Protein AF-A0A535M009-F1 (afdb_monomer)

Solvent-accessible surface area (backbone atoms only — not comparable to full-atom values): 5505 Å² total; per-residue (Å²): 133,58,55,49,57,53,51,50,51,36,23,55,80,61,76,42,50,72,69,54,50,23,55,75,46,73,42,58,60,69,59,44,52,54,33,55,62,41,95,86,46,65,49,54,71,67,60,44,54,48,41,16,78,74,48,76,48,54,51,67,58,48,34,36,66,53,67,77,41,53,71,67,60,54,50,53,53,53,55,63,68,65,55,71,90,81,83,80,82,85,87,127

pLDDT: mean 88.16, std 13.59, range [48.5, 97.88]

Radius of gyration: 18.04 Å; Cα contacts (8 Å, |Δi|>4): 68; chains: 1; bounding box: 40×56×33 Å

Structure (mmCIF, N/CA/C/O backbone):
data_AF-A0A535M009-F1
#
_entry.id   AF-A0A535M009-F1
#
loop_
_atom_site.group_PDB
_atom_site.id
_atom_site.type_symbol
_atom_site.label_atom_id
_atom_site.label_alt_id
_atom_site.label_comp_id
_atom_site.label_asym_id
_atom_site.label_entity_id
_atom_site.label_seq_id
_atom_site.pdbx_PDB_ins_code
_atom_site.Cartn_x
_atom_site.Cartn_y
_atom_site.Cartn_z
_atom_site.occupancy
_atom_site.B_iso_or_equiv
_atom_site.auth_seq_id
_atom_site.auth_comp_id
_atom_site.auth_asym_id
_atom_site.auth_atom_id
_atom_site.pdbx_PDB_model_num
ATOM 1 N N . MET A 1 1 ? -6.399 6.567 -13.009 1.00 62.44 1 MET A N 1
ATOM 2 C CA . MET A 1 1 ? -6.665 6.568 -11.557 1.00 62.44 1 MET A CA 1
ATOM 3 C C . MET A 1 1 ? -5.315 6.609 -10.871 1.00 62.44 1 MET A C 1
ATOM 5 O O . MET A 1 1 ? -4.437 5.878 -11.316 1.00 62.44 1 MET A O 1
ATOM 9 N N . ASP A 1 2 ? -5.102 7.498 -9.902 1.00 84.06 2 ASP A N 1
ATOM 10 C CA . ASP A 1 2 ? -3.845 7.495 -9.147 1.00 84.06 2 ASP A CA 1
ATOM 11 C C . ASP A 1 2 ? -3.852 6.357 -8.102 1.00 84.06 2 ASP A C 1
ATOM 13 O O . ASP A 1 2 ? -4.905 5.816 -7.746 1.00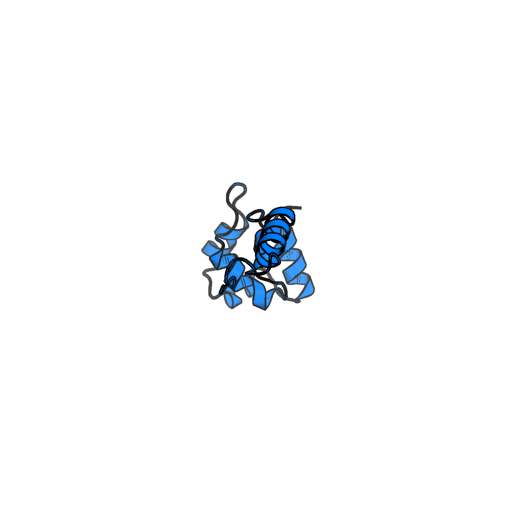 84.06 2 ASP A O 1
ATOM 17 N N . PHE A 1 3 ? -2.673 5.950 -7.624 1.00 89.12 3 PHE A N 1
ATOM 18 C CA . PHE A 1 3 ? -2.568 4.855 -6.651 1.00 89.12 3 PHE A CA 1
ATOM 19 C C . PHE A 1 3 ? -3.276 5.176 -5.322 1.00 89.12 3 PHE A C 1
ATOM 21 O O . PHE A 1 3 ? -3.772 4.289 -4.623 1.00 89.12 3 PHE A O 1
ATOM 28 N N . ARG A 1 4 ? -3.365 6.458 -4.963 1.00 90.12 4 ARG A N 1
ATOM 29 C CA . ARG A 1 4 ? -4.029 6.900 -3.739 1.00 90.12 4 ARG A CA 1
ATOM 30 C C . ARG A 1 4 ? -5.536 6.663 -3.815 1.00 90.12 4 ARG A C 1
ATOM 32 O O . ARG A 1 4 ? -6.131 6.236 -2.828 1.00 90.12 4 ARG A O 1
ATOM 39 N N . ASP A 1 5 ? -6.155 6.934 -4.952 1.00 91.00 5 ASP A N 1
ATOM 40 C CA . ASP A 1 5 ? -7.569 6.693 -5.199 1.00 91.00 5 ASP A CA 1
ATOM 41 C C . ASP A 1 5 ? -7.866 5.198 -5.203 1.00 91.00 5 ASP A C 1
ATOM 43 O O . ASP A 1 5 ? -8.847 4.779 -4.590 1.00 91.00 5 ASP A O 1
ATOM 47 N N . TYR A 1 6 ? -6.974 4.383 -5.774 1.00 92.94 6 TYR A N 1
ATOM 48 C CA . TYR A 1 6 ? -7.050 2.928 -5.641 1.00 92.94 6 TYR A CA 1
ATOM 49 C C . TYR A 1 6 ? -7.044 2.491 -4.162 1.00 92.94 6 TYR A C 1
ATOM 51 O O . TYR A 1 6 ? -7.890 1.706 -3.736 1.00 92.94 6 TYR A O 1
ATOM 59 N N . LEU A 1 7 ? -6.155 3.049 -3.331 1.00 94.00 7 LEU A N 1
ATOM 60 C CA . LEU A 1 7 ? -6.148 2.753 -1.894 1.00 94.00 7 LEU A CA 1
ATOM 61 C C . LEU A 1 7 ? -7.436 3.191 -1.185 1.00 94.00 7 LEU A C 1
ATOM 63 O O . LEU A 1 7 ? -7.897 2.487 -0.286 1.00 94.00 7 LEU A O 1
ATOM 67 N N . LYS A 1 8 ? -8.017 4.340 -1.556 1.00 94.50 8 LYS A N 1
ATOM 68 C CA . LYS A 1 8 ? -9.296 4.803 -0.988 1.00 94.50 8 LYS A CA 1
ATOM 69 C C . LYS A 1 8 ? -10.433 3.850 -1.337 1.00 94.50 8 LYS A C 1
ATOM 71 O O . LYS A 1 8 ? -11.251 3.562 -0.468 1.00 94.50 8 LYS A O 1
ATOM 76 N N . GLU A 1 9 ? -10.463 3.362 -2.572 1.00 96.12 9 GLU A N 1
ATOM 77 C CA . GLU A 1 9 ? -11.442 2.381 -3.037 1.00 96.12 9 GLU A CA 1
ATOM 78 C C . GLU A 1 9 ? -11.340 1.087 -2.221 1.00 96.12 9 GLU A C 1
ATOM 80 O O . GLU A 1 9 ? -12.308 0.684 -1.579 1.00 96.12 9 GLU A O 1
ATOM 85 N N . ARG A 1 10 ? -10.134 0.515 -2.108 1.00 96.75 10 ARG A N 1
ATOM 86 C CA . ARG A 1 10 ? -9.905 -0.682 -1.282 1.00 96.75 10 ARG A CA 1
ATOM 87 C C . ARG A 1 10 ? -10.246 -0.450 0.192 1.00 96.75 10 ARG A C 1
ATOM 89 O O . ARG A 1 10 ? -10.830 -1.309 0.839 1.00 96.75 10 ARG A O 1
ATOM 96 N N . CYS A 1 11 ? -9.940 0.724 0.742 1.00 97.44 11 CYS A N 1
ATOM 97 C CA . CYS A 1 11 ? -10.360 1.098 2.096 1.00 97.44 11 CYS A CA 1
ATOM 98 C C . CYS A 1 11 ? -11.891 1.093 2.250 1.00 97.44 11 CYS A C 1
ATOM 100 O O . CYS A 1 11 ? -12.406 0.549 3.230 1.00 97.44 11 CYS A O 1
ATOM 102 N N . ARG A 1 12 ? -12.615 1.652 1.271 1.00 97.62 12 ARG A N 1
ATOM 103 C CA . ARG A 1 12 ? -14.082 1.696 1.246 1.00 97.62 12 ARG A CA 1
ATOM 104 C C . ARG A 1 12 ? -14.689 0.296 1.217 1.00 97.62 12 ARG A C 1
ATOM 106 O O . ARG A 1 12 ? -15.570 0.022 2.025 1.00 97.62 12 ARG A O 1
ATOM 113 N N . GLU A 1 13 ? -14.184 -0.591 0.362 1.00 97.44 13 GLU A N 1
ATOM 114 C CA . GLU A 1 13 ? -14.619 -1.997 0.280 1.00 97.44 13 GLU A CA 1
ATOM 115 C C . GLU A 1 13 ? -14.440 -2.744 1.612 1.00 97.44 13 GLU A C 1
ATOM 117 O O . GLU A 1 13 ? -15.200 -3.652 1.942 1.00 97.44 13 GLU A O 1
ATOM 122 N N . ARG A 1 14 ? -13.444 -2.341 2.406 1.00 97.06 14 ARG A N 1
ATOM 123 C CA . ARG A 1 14 ? -13.127 -2.928 3.714 1.00 97.06 14 ARG A CA 1
ATOM 124 C C . ARG A 1 14 ? -13.790 -2.210 4.890 1.00 97.06 14 ARG A C 1
ATOM 126 O O . ARG A 1 14 ? -13.609 -2.638 6.028 1.00 97.06 14 ARG A O 1
ATOM 133 N N . GLY A 1 15 ? -14.522 -1.122 4.648 1.00 97.75 15 GLY A N 1
ATOM 134 C CA . GLY A 1 15 ? -15.146 -0.321 5.702 1.00 97.75 15 GLY A CA 1
ATOM 135 C C . GLY A 1 15 ? -14.145 0.382 6.629 1.00 97.75 15 GLY A C 1
ATOM 136 O O . GLY A 1 15 ? -14.462 0.635 7.790 1.00 97.75 15 GLY A O 1
ATOM 137 N N . ILE A 1 16 ? -12.934 0.691 6.151 1.00 97.88 16 ILE A N 1
ATOM 138 C CA . ILE A 1 16 ? -11.903 1.409 6.919 1.00 97.88 16 ILE A CA 1
ATOM 139 C C . ILE A 1 16 ? -11.540 2.734 6.248 1.00 97.88 16 ILE A C 1
ATOM 141 O O . ILE A 1 16 ? -11.713 2.916 5.049 1.00 97.88 16 ILE A O 1
ATOM 145 N N . SER A 1 17 ? -11.016 3.688 7.016 1.00 97.06 17 SER A N 1
ATOM 146 C CA . SER A 1 17 ? -10.445 4.923 6.466 1.00 97.06 17 SER A CA 1
ATOM 147 C C . SER A 1 17 ? -8.956 4.753 6.149 1.00 97.06 17 SER A C 1
ATOM 149 O O . SER A 1 17 ? -8.290 3.891 6.722 1.00 97.06 17 SER A O 1
ATOM 151 N N . LEU A 1 18 ? -8.387 5.636 5.316 1.00 95.44 18 LEU A N 1
ATOM 152 C CA . LEU A 1 18 ? -6.928 5.703 5.119 1.00 95.44 18 LEU A CA 1
ATOM 153 C C . LEU A 1 18 ? -6.173 5.934 6.437 1.00 95.44 18 LEU A C 1
ATOM 155 O O . LEU A 1 18 ? -5.090 5.392 6.637 1.00 95.44 18 LEU A O 1
ATOM 159 N N . HIS A 1 19 ? -6.756 6.710 7.352 1.00 96.00 19 HIS A N 1
ATOM 160 C CA . HIS A 1 19 ? -6.197 6.894 8.688 1.00 96.00 19 HIS A CA 1
ATOM 161 C C . HIS A 1 19 ? -6.177 5.572 9.466 1.00 96.00 19 HIS A C 1
ATOM 163 O O . HIS A 1 19 ? -5.151 5.204 10.033 1.00 96.00 19 HIS A O 1
ATOM 169 N N . ARG A 1 20 ? -7.283 4.816 9.447 1.00 97.75 20 ARG A N 1
ATOM 170 C CA . ARG A 1 20 ? -7.342 3.503 10.097 1.00 97.75 20 ARG A CA 1
ATOM 171 C C . ARG A 1 20 ? -6.354 2.521 9.472 1.00 97.75 20 ARG A C 1
ATOM 173 O O . ARG A 1 20 ? -5.730 1.769 10.210 1.00 97.75 20 ARG A O 1
ATOM 180 N N . LEU A 1 21 ? -6.174 2.554 8.152 1.00 97.50 21 LEU A N 1
ATOM 181 C CA . LEU A 1 21 ? -5.159 1.761 7.464 1.00 97.50 21 LEU A CA 1
ATOM 182 C C . LEU A 1 21 ? -3.742 2.101 7.951 1.00 97.50 21 LEU A C 1
ATOM 184 O O . LEU A 1 21 ? -2.975 1.187 8.227 1.00 97.50 21 LEU A O 1
ATOM 188 N N . ALA A 1 22 ? -3.407 3.384 8.123 1.00 96.81 22 ALA A N 1
ATOM 189 C CA . ALA A 1 22 ? -2.104 3.795 8.657 1.00 96.81 22 ALA A CA 1
ATOM 190 C C . ALA A 1 22 ? -1.835 3.204 10.053 1.00 96.81 22 ALA A C 1
ATOM 192 O O . ALA A 1 22 ? -0.752 2.677 10.297 1.00 96.81 22 ALA A O 1
ATOM 193 N N . LEU A 1 23 ? -2.843 3.236 10.934 1.00 97.62 23 LEU A N 1
ATOM 194 C CA . LEU A 1 23 ? -2.761 2.638 12.270 1.00 97.62 23 LEU A CA 1
ATOM 195 C C . LEU A 1 23 ? -2.589 1.116 12.210 1.00 97.62 23 LEU A C 1
ATOM 197 O O . LEU A 1 23 ? -1.770 0.564 12.934 1.00 97.62 23 LEU A O 1
ATOM 201 N N . LEU A 1 24 ? -3.342 0.437 11.340 1.00 97.56 24 LEU A N 1
ATOM 202 C CA . LEU A 1 24 ? -3.246 -1.016 11.161 1.00 97.56 24 LEU A CA 1
ATOM 203 C C . LEU A 1 24 ? -1.877 -1.444 10.615 1.00 97.56 24 LEU A C 1
ATOM 205 O O . LEU A 1 24 ? -1.339 -2.463 11.033 1.00 97.56 24 LEU A O 1
ATOM 209 N N . CYS A 1 25 ? -1.282 -0.626 9.747 1.00 96.50 25 CYS A N 1
ATOM 210 C CA . CYS A 1 25 ? 0.079 -0.814 9.253 1.00 96.50 25 CYS A CA 1
ATOM 211 C C . CYS A 1 25 ? 1.165 -0.509 10.301 1.00 96.50 25 CYS A C 1
ATOM 213 O O . CYS A 1 25 ? 2.348 -0.636 9.972 1.00 96.50 25 CYS A O 1
ATOM 215 N N . ASP A 1 26 ? 0.801 -0.076 11.512 1.00 96.62 26 ASP A N 1
ATOM 216 C CA . ASP A 1 26 ? 1.729 0.402 12.541 1.00 96.62 26 ASP A CA 1
ATOM 217 C C . ASP A 1 26 ? 2.684 1.473 11.984 1.00 96.62 26 ASP A C 1
ATOM 219 O O . ASP A 1 26 ? 3.913 1.357 12.008 1.00 96.62 26 ASP A O 1
ATOM 223 N N . LEU A 1 27 ? 2.094 2.485 11.342 1.00 94.06 27 LEU A N 1
ATOM 224 C CA . LEU A 1 27 ? 2.811 3.589 10.719 1.00 94.06 27 LEU A CA 1
ATOM 225 C C . LEU A 1 27 ? 2.387 4.921 11.308 1.00 94.06 27 LEU A C 1
ATOM 227 O O . LEU A 1 27 ? 1.206 5.198 11.517 1.00 94.06 27 LEU A O 1
ATOM 231 N N . ASN A 1 28 ? 3.371 5.803 11.474 1.00 93.56 28 ASN A N 1
ATOM 232 C CA . ASN A 1 28 ? 3.090 7.201 11.736 1.00 93.56 28 ASN A CA 1
ATOM 233 C C . ASN A 1 28 ? 2.224 7.772 10.600 1.00 93.56 28 ASN A C 1
ATOM 235 O O . ASN A 1 28 ? 2.535 7.605 9.418 1.00 93.56 28 ASN A O 1
ATOM 239 N N . GLN A 1 29 ? 1.156 8.480 10.966 1.00 91.81 29 GLN A N 1
ATOM 240 C CA . GLN A 1 29 ? 0.199 9.033 10.014 1.00 91.81 29 GLN A CA 1
ATOM 241 C C . GLN A 1 29 ? 0.869 9.939 8.971 1.00 91.81 29 GLN A C 1
ATOM 243 O O . GLN A 1 29 ? 0.615 9.783 7.780 1.00 91.81 29 GLN A O 1
ATOM 248 N N . ILE A 1 30 ? 1.746 10.856 9.390 1.00 92.88 30 ILE A N 1
ATOM 249 C CA . ILE A 1 30 ? 2.433 11.787 8.483 1.00 92.88 30 ILE A CA 1
ATOM 250 C C . ILE A 1 30 ? 3.263 11.001 7.469 1.00 92.88 30 ILE A C 1
ATOM 252 O O . ILE A 1 30 ? 3.149 11.238 6.267 1.00 92.88 30 ILE A O 1
ATOM 256 N N . TYR A 1 31 ? 4.039 10.026 7.947 1.00 91.62 31 TYR A N 1
ATOM 257 C CA . TYR A 1 31 ? 4.838 9.163 7.083 1.00 91.62 31 TYR A CA 1
ATOM 258 C C . TYR A 1 31 ? 3.968 8.401 6.074 1.00 91.62 31 TYR A C 1
ATOM 260 O O . TYR A 1 31 ? 4.264 8.403 4.880 1.00 91.62 31 TYR A O 1
ATOM 268 N N . PHE A 1 32 ? 2.865 7.799 6.527 1.00 93.44 32 PHE A N 1
ATOM 269 C CA . PHE A 1 32 ? 1.959 7.051 5.657 1.00 93.44 32 PHE A CA 1
ATOM 270 C C . PHE A 1 32 ? 1.383 7.927 4.540 1.00 93.44 32 PHE A C 1
ATOM 272 O O . PHE A 1 32 ? 1.446 7.557 3.369 1.00 93.44 32 PHE A O 1
ATOM 279 N N . TYR A 1 33 ? 0.879 9.117 4.879 1.00 91.31 33 TYR A N 1
ATOM 280 C CA . TYR A 1 33 ? 0.343 10.045 3.883 1.00 91.31 33 TYR A CA 1
ATOM 281 C C . TYR A 1 33 ? 1.418 10.551 2.918 1.00 91.31 33 TYR A C 1
ATOM 283 O O . TYR A 1 33 ? 1.135 10.679 1.730 1.00 91.31 33 TYR A O 1
ATOM 291 N N . GLN A 1 34 ? 2.645 10.797 3.388 1.00 90.44 34 GLN A N 1
ATOM 292 C CA . GLN A 1 34 ? 3.762 11.136 2.502 1.00 90.44 34 GLN A CA 1
ATOM 293 C C . GLN A 1 34 ? 4.086 9.992 1.537 1.00 90.44 34 GLN A C 1
ATOM 295 O O . GLN A 1 34 ? 4.301 10.247 0.355 1.00 90.44 34 GLN A O 1
ATOM 300 N N . ALA A 1 35 ? 4.079 8.746 2.014 1.00 89.38 35 ALA A N 1
ATOM 301 C CA . ALA A 1 35 ? 4.366 7.581 1.187 1.00 89.38 35 ALA A CA 1
ATOM 302 C C . ALA A 1 35 ? 3.332 7.390 0.065 1.00 89.38 35 ALA A C 1
ATOM 304 O O . ALA A 1 35 ? 3.714 7.053 -1.048 1.00 89.38 35 ALA A O 1
ATOM 305 N N . ILE A 1 36 ? 2.040 7.625 0.327 1.00 87.56 36 ILE A N 1
ATOM 306 C CA . ILE A 1 36 ? 0.973 7.375 -0.662 1.00 87.56 36 ILE A CA 1
ATOM 307 C C . ILE A 1 36 ? 0.616 8.584 -1.545 1.00 87.56 36 ILE A C 1
ATOM 309 O O . ILE A 1 36 ? -0.075 8.406 -2.542 1.00 87.56 36 ILE A O 1
ATOM 313 N N . ASN A 1 37 ? 1.035 9.806 -1.184 1.00 83.50 37 ASN A N 1
ATOM 314 C CA . ASN A 1 37 ? 0.689 11.041 -1.912 1.00 83.50 37 ASN A CA 1
ATOM 315 C C . ASN A 1 37 ? 1.795 11.565 -2.840 1.00 83.50 37 ASN A C 1
ATOM 317 O O . ASN A 1 37 ? 1.577 12.566 -3.523 1.00 83.50 37 ASN A O 1
ATOM 321 N N . LYS A 1 38 ? 3.006 11.002 -2.830 1.00 69.69 38 LYS A N 1
ATOM 322 C CA . LYS A 1 38 ? 4.108 11.565 -3.618 1.00 69.69 38 LYS A CA 1
ATOM 323 C C . LYS A 1 38 ? 3.840 11.386 -5.116 1.00 69.69 38 LYS A C 1
ATOM 325 O O . LYS A 1 38 ? 4.070 10.322 -5.670 1.00 69.69 38 LYS A O 1
ATOM 330 N N . ASN A 1 39 ? 3.468 12.478 -5.789 1.00 64.06 39 ASN A N 1
ATOM 331 C CA . ASN A 1 39 ? 3.186 12.558 -7.236 1.00 64.06 39 ASN A CA 1
ATOM 332 C C . ASN A 1 39 ? 4.320 12.069 -8.174 1.00 64.06 39 ASN A C 1
ATOM 334 O O . ASN A 1 39 ? 4.154 12.117 -9.389 1.00 64.06 39 ASN A O 1
ATOM 338 N N . LYS A 1 40 ? 5.480 11.652 -7.647 1.00 63.84 40 LYS A N 1
ATOM 339 C CA . LYS A 1 40 ? 6.631 11.151 -8.418 1.00 63.84 40 LYS A CA 1
ATOM 340 C C . LYS A 1 40 ? 7.255 9.863 -7.870 1.00 63.84 40 LYS A C 1
ATOM 342 O O . LYS A 1 40 ? 8.091 9.282 -8.549 1.00 63.84 40 LYS A O 1
ATOM 347 N N . GLU A 1 41 ? 6.887 9.427 -6.666 1.00 73.75 41 GLU A N 1
ATOM 348 C CA . GLU A 1 41 ? 7.460 8.233 -6.040 1.00 73.75 41 GLU A CA 1
ATOM 349 C C . GLU A 1 41 ? 6.334 7.362 -5.512 1.00 73.75 41 GLU A C 1
ATOM 351 O O . GLU A 1 41 ? 5.527 7.798 -4.690 1.00 73.75 41 GLU A O 1
ATOM 356 N N . ASN A 1 42 ? 6.314 6.116 -5.970 1.00 83.19 42 ASN A N 1
ATOM 357 C CA . ASN A 1 42 ? 5.403 5.118 -5.444 1.00 83.19 42 ASN A CA 1
ATOM 358 C C . ASN A 1 42 ? 5.728 4.849 -3.962 1.00 83.19 42 ASN A C 1
ATOM 360 O O . ASN A 1 42 ? 6.900 4.911 -3.567 1.00 83.19 42 ASN A O 1
ATOM 364 N N . PRO A 1 43 ? 4.723 4.538 -3.125 1.00 90.56 43 PRO A N 1
ATOM 365 C CA . PRO A 1 43 ? 4.970 4.152 -1.745 1.00 90.56 43 PRO A CA 1
ATOM 366 C C . PRO A 1 43 ? 5.942 2.968 -1.685 1.00 90.56 43 PRO A C 1
ATOM 368 O O . PRO A 1 43 ? 5.766 2.012 -2.442 1.00 90.56 43 PRO A O 1
ATOM 371 N N . PRO A 1 44 ? 6.927 2.974 -0.766 1.00 92.88 44 PRO A N 1
ATOM 372 C CA . PRO A 1 44 ? 7.928 1.920 -0.696 1.00 92.88 44 PRO A CA 1
ATOM 373 C C . PRO A 1 44 ? 7.301 0.516 -0.631 1.00 92.88 44 PRO A C 1
ATOM 375 O O . PRO A 1 44 ? 6.310 0.331 0.084 1.00 92.88 44 PRO A O 1
ATOM 378 N N . PRO A 1 45 ? 7.897 -0.513 -1.265 1.00 95.75 45 PRO A N 1
ATOM 379 C CA . PRO A 1 45 ? 7.313 -1.856 -1.318 1.00 95.75 45 PRO A CA 1
ATOM 380 C C . PRO A 1 45 ? 6.976 -2.460 0.052 1.00 95.75 45 PRO A C 1
ATOM 382 O O . PRO A 1 45 ? 6.049 -3.255 0.180 1.00 95.75 45 PRO A O 1
ATOM 385 N N . TRP A 1 46 ? 7.707 -2.092 1.101 1.00 95.50 46 TRP A N 1
ATOM 386 C CA . TRP A 1 46 ? 7.429 -2.570 2.451 1.00 95.50 46 TRP A CA 1
ATOM 387 C C . TRP A 1 46 ? 6.156 -1.946 3.058 1.00 95.50 46 TRP A C 1
ATOM 389 O O . TRP A 1 46 ? 5.465 -2.623 3.818 1.00 95.50 46 TRP A O 1
ATOM 399 N N . VAL A 1 47 ? 5.796 -0.708 2.688 1.00 95.44 47 VAL A N 1
ATOM 400 C CA . VAL A 1 47 ? 4.527 -0.065 3.083 1.00 95.44 47 VAL A CA 1
ATOM 401 C C . VAL A 1 47 ? 3.359 -0.819 2.453 1.00 95.44 47 VAL A C 1
ATOM 403 O O . VAL A 1 47 ? 2.393 -1.154 3.136 1.00 95.44 47 VAL A O 1
ATOM 406 N N . LEU A 1 48 ? 3.487 -1.173 1.170 1.00 96.69 48 LEU A N 1
ATOM 407 C CA . LEU A 1 48 ? 2.503 -1.985 0.450 1.00 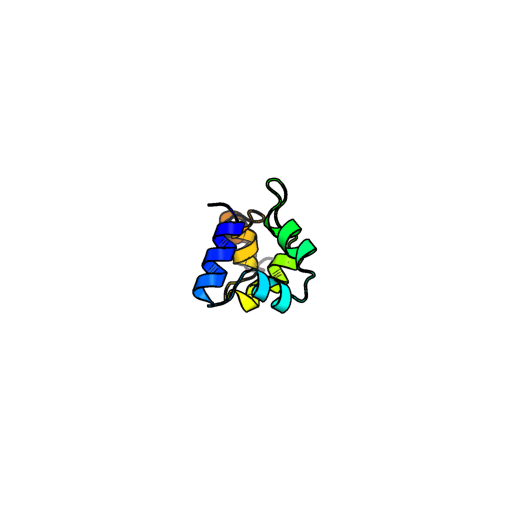96.69 48 LEU A CA 1
ATOM 408 C C . LEU A 1 48 ? 2.315 -3.358 1.106 1.00 96.69 48 LEU A C 1
ATOM 410 O O . LEU A 1 48 ? 1.189 -3.804 1.313 1.00 96.69 48 LEU A O 1
ATOM 414 N N . ARG A 1 49 ? 3.415 -4.006 1.508 1.00 97.19 49 ARG A N 1
ATOM 415 C CA . ARG A 1 49 ? 3.378 -5.303 2.198 1.00 97.19 49 ARG A CA 1
ATOM 416 C C . ARG A 1 49 ? 2.580 -5.252 3.501 1.00 97.19 49 ARG A C 1
ATOM 418 O O . ARG A 1 49 ? 1.853 -6.197 3.787 1.00 97.19 49 ARG A O 1
ATOM 425 N N . ARG A 1 50 ? 2.700 -4.166 4.273 1.00 97.12 50 ARG A N 1
ATOM 426 C CA . ARG A 1 50 ? 1.915 -3.974 5.503 1.00 97.12 50 ARG A CA 1
ATOM 427 C C . ARG A 1 50 ? 0.440 -3.685 5.216 1.00 97.12 50 ARG A C 1
ATOM 429 O O . ARG A 1 50 ? -0.414 -4.156 5.952 1.00 97.12 50 ARG A O 1
ATOM 436 N N . ALA A 1 51 ? 0.134 -2.962 4.139 1.00 96.81 51 ALA A N 1
ATOM 437 C CA . ALA A 1 51 ? -1.240 -2.597 3.790 1.00 96.81 51 ALA A CA 1
ATOM 438 C C . ALA A 1 51 ? -2.072 -3.768 3.236 1.00 96.81 51 ALA A C 1
ATOM 440 O O . ALA A 1 51 ? -3.262 -3.864 3.540 1.00 96.8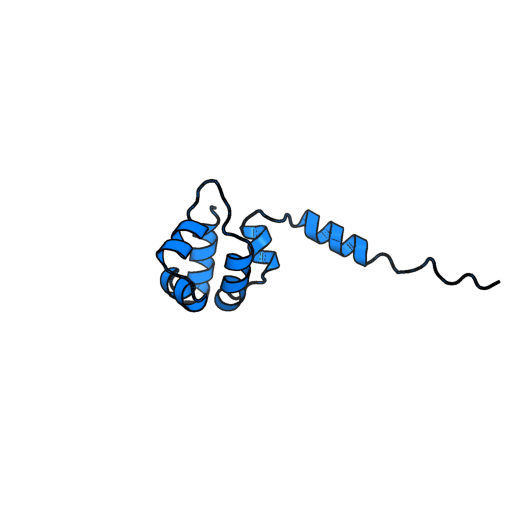1 51 ALA A O 1
ATOM 441 N N . ALA A 1 52 ? -1.455 -4.664 2.457 1.00 97.81 52 ALA A N 1
ATOM 442 C CA . ALA A 1 52 ? -2.105 -5.802 1.794 1.00 97.8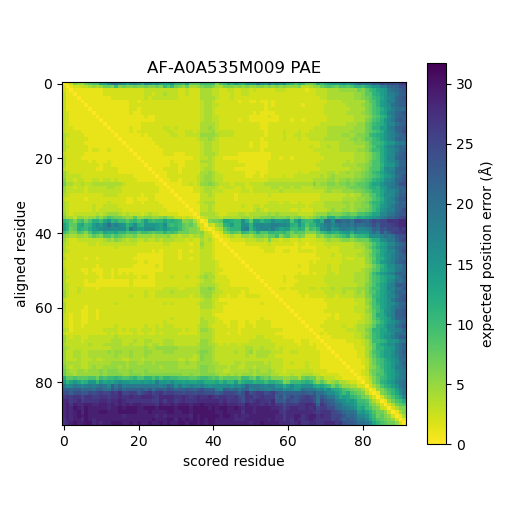1 52 ALA A CA 1
ATOM 443 C C . ALA A 1 52 ? -3.134 -6.568 2.663 1.00 97.81 52 ALA A C 1
ATOM 445 O O . ALA A 1 52 ? -4.305 -6.623 2.273 1.00 97.81 52 ALA A O 1
ATOM 446 N N . PRO A 1 53 ? -2.780 -7.095 3.858 1.00 97.31 53 PRO A N 1
ATOM 447 C CA . PRO A 1 53 ? -3.717 -7.875 4.673 1.00 97.31 53 PRO A CA 1
ATOM 448 C C . PRO A 1 53 ? -4.939 -7.075 5.149 1.00 97.31 53 PRO A C 1
ATOM 450 O O . PRO A 1 53 ? -6.015 -7.640 5.342 1.00 97.31 53 PRO A O 1
ATOM 453 N N . HIS A 1 54 ? -4.808 -5.760 5.322 1.00 97.75 54 HIS A N 1
ATOM 454 C CA . HIS A 1 54 ? -5.905 -4.901 5.777 1.00 97.75 54 HIS A CA 1
ATOM 455 C C . HIS A 1 54 ? -6.845 -4.509 4.634 1.00 97.75 54 HIS A C 1
ATOM 457 O O . HIS A 1 54 ? -8.041 -4.305 4.854 1.00 97.75 54 HIS A O 1
ATOM 463 N N . LEU A 1 55 ? -6.310 -4.471 3.415 1.00 97.19 55 LEU A N 1
ATOM 464 C CA . LEU A 1 55 ? -7.036 -4.151 2.192 1.00 97.19 55 LEU A CA 1
ATOM 465 C C . LEU A 1 55 ? -7.721 -5.366 1.551 1.00 97.19 55 LEU A C 1
ATOM 467 O O . LEU A 1 55 ? -8.560 -5.187 0.678 1.00 97.19 55 LEU A O 1
ATOM 471 N N . GLY A 1 56 ? -7.402 -6.588 1.990 1.00 95.25 56 GLY A N 1
ATOM 472 C CA . GLY A 1 56 ? -7.979 -7.812 1.423 1.00 95.25 56 GLY A CA 1
ATOM 473 C C . GLY A 1 56 ? -7.455 -8.150 0.024 1.00 95.25 56 GLY A C 1
ATOM 474 O O . GLY A 1 56 ? -8.123 -8.868 -0.709 1.00 95.25 56 GLY A O 1
ATOM 475 N N . VAL A 1 57 ? -6.274 -7.640 -0.332 1.00 96.56 57 VAL A N 1
ATOM 476 C CA . VAL A 1 57 ? -5.618 -7.852 -1.631 1.00 96.56 57 VAL A CA 1
ATOM 477 C C . VAL A 1 57 ? -4.232 -8.458 -1.448 1.00 96.56 57 VAL A C 1
ATOM 479 O O . VAL A 1 57 ? -3.622 -8.356 -0.380 1.00 96.56 57 VAL A O 1
ATOM 482 N N . GLY A 1 58 ? -3.712 -9.084 -2.502 1.00 96.94 58 GLY A N 1
ATOM 483 C CA . GLY A 1 58 ? -2.365 -9.645 -2.488 1.00 96.94 58 GLY A CA 1
ATOM 484 C C . GLY A 1 58 ? -1.277 -8.566 -2.470 1.00 96.94 58 GLY A C 1
ATOM 485 O O . GLY A 1 58 ? -1.436 -7.474 -3.013 1.00 96.94 58 GLY A O 1
ATOM 486 N N . TYR A 1 59 ? -0.108 -8.887 -1.909 1.00 97.44 59 TYR A N 1
ATOM 487 C CA . TYR A 1 59 ? 1.048 -7.984 -1.970 1.00 97.44 59 TYR A CA 1
ATOM 488 C C . TYR A 1 59 ? 1.492 -7.700 -3.417 1.00 97.44 59 TYR A C 1
ATOM 490 O O . TYR A 1 59 ? 1.786 -6.557 -3.756 1.00 97.44 59 TYR A O 1
ATOM 498 N N . VAL A 1 60 ? 1.497 -8.726 -4.276 1.00 96.44 60 VAL A N 1
ATOM 499 C CA . VAL A 1 60 ? 1.845 -8.584 -5.701 1.00 96.44 60 VAL A CA 1
ATOM 500 C C . VAL A 1 60 ? 0.835 -7.697 -6.430 1.00 96.44 60 VAL A C 1
ATOM 502 O O . VAL A 1 60 ? 1.234 -6.842 -7.210 1.00 96.44 60 VAL A O 1
ATOM 505 N N . GLU A 1 61 ? -0.453 -7.822 -6.111 1.00 96.00 61 GLU 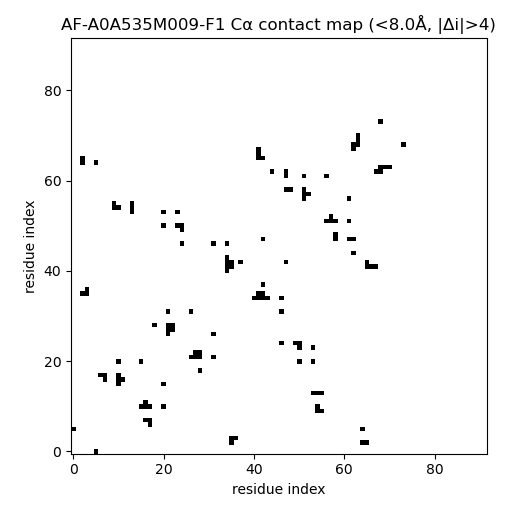A N 1
ATOM 506 C CA . GLU A 1 61 ? -1.500 -6.959 -6.665 1.00 96.00 61 GLU A CA 1
ATOM 507 C C . GLU A 1 61 ? -1.258 -5.483 -6.315 1.00 96.00 61 GLU A C 1
ATOM 509 O O . GLU A 1 61 ? -1.356 -4.617 -7.181 1.00 96.00 61 GLU A O 1
ATOM 514 N N . LEU A 1 62 ? -0.847 -5.183 -5.076 1.00 95.75 62 LEU A N 1
ATOM 515 C CA . LEU A 1 62 ? -0.469 -3.818 -4.696 1.00 95.75 62 LEU A CA 1
ATOM 516 C C . LEU A 1 62 ? 0.781 -3.314 -5.418 1.00 95.75 62 LEU A C 1
ATOM 518 O O . LEU A 1 62 ? 0.851 -2.126 -5.720 1.00 95.75 62 LEU A O 1
ATOM 522 N N . LEU A 1 63 ? 1.761 -4.179 -5.691 1.00 95.62 63 LEU A N 1
ATOM 523 C CA . LEU A 1 63 ? 2.936 -3.800 -6.480 1.00 95.62 63 LEU A CA 1
ATOM 524 C C . LEU A 1 63 ? 2.550 -3.436 -7.917 1.00 95.62 63 LEU A C 1
ATOM 526 O O . LEU A 1 63 ? 3.080 -2.462 -8.445 1.00 95.62 63 LEU A O 1
ATOM 530 N N . ILE A 1 64 ? 1.611 -4.173 -8.517 1.00 95.06 64 ILE A N 1
ATOM 531 C CA . ILE A 1 64 ? 1.082 -3.873 -9.853 1.00 95.06 64 ILE A CA 1
ATOM 532 C C . ILE A 1 64 ? 0.299 -2.559 -9.832 1.00 95.06 64 ILE A C 1
ATOM 534 O O . ILE A 1 64 ? 0.586 -1.658 -10.615 1.00 95.06 64 ILE A O 1
ATOM 538 N N . ALA A 1 65 ? -0.630 -2.401 -8.885 1.00 93.06 65 ALA A N 1
ATOM 539 C CA . ALA A 1 65 ? -1.435 -1.187 -8.753 1.00 93.06 65 ALA A CA 1
ATOM 540 C C . ALA A 1 65 ? -0.577 0.066 -8.497 1.00 93.06 65 ALA A C 1
ATOM 542 O O . ALA A 1 65 ? -0.909 1.154 -8.964 1.00 93.06 65 ALA A O 1
ATOM 543 N N . ALA A 1 66 ? 0.538 -0.084 -7.777 1.00 92.62 66 ALA A N 1
ATOM 544 C CA . ALA A 1 66 ? 1.515 0.976 -7.547 1.00 92.62 66 ALA A CA 1
ATOM 545 C C . ALA A 1 66 ? 2.510 1.153 -8.708 1.00 92.62 66 ALA A C 1
ATOM 547 O O . ALA A 1 66 ? 3.368 2.019 -8.621 1.00 92.62 66 ALA A O 1
ATOM 548 N N . GLY A 1 67 ? 2.447 0.354 -9.776 1.00 92.06 67 GLY A N 1
ATOM 549 C CA . GLY A 1 67 ? 3.316 0.483 -10.950 1.00 92.06 67 GLY A CA 1
ATOM 550 C C . GLY A 1 67 ? 4.751 -0.024 -10.765 1.00 92.06 67 GLY A C 1
ATOM 551 O O . GLY A 1 67 ? 5.619 0.322 -11.561 1.00 92.06 67 GLY A O 1
ATOM 552 N N . TYR A 1 68 ? 5.027 -0.827 -9.732 1.00 93.31 68 TYR A N 1
ATOM 553 C CA . TYR A 1 68 ? 6.321 -1.507 -9.567 1.00 93.31 68 TYR A CA 1
ATOM 554 C C . TYR A 1 68 ? 6.477 -2.719 -10.484 1.00 93.31 68 TYR A C 1
ATOM 556 O O . TYR A 1 68 ? 7.599 -3.084 -10.822 1.00 93.31 68 TYR A O 1
ATOM 564 N N . LEU A 1 69 ? 5.365 -3.364 -10.828 1.00 95.00 69 LEU A N 1
ATOM 565 C CA . LEU A 1 69 ? 5.315 -4.539 -11.689 1.00 95.00 69 LEU A CA 1
ATOM 566 C C . LEU A 1 69 ? 4.241 -4.338 -12.750 1.00 95.00 69 LEU A C 1
ATOM 568 O O . LEU A 1 69 ? 3.221 -3.697 -12.495 1.00 95.00 69 LEU A O 1
ATOM 572 N N . ARG A 1 70 ? 4.441 -4.936 -13.919 1.00 95.50 70 ARG A N 1
ATOM 573 C CA . ARG A 1 70 ? 3.384 -5.141 -14.908 1.00 95.50 70 ARG A CA 1
ATOM 574 C C . ARG A 1 70 ? 2.917 -6.586 -14.821 1.00 95.50 70 ARG A C 1
ATOM 576 O O . ARG A 1 70 ? 3.692 -7.472 -14.472 1.00 95.50 70 ARG A O 1
ATOM 583 N N . GLU A 1 71 ? 1.670 -6.838 -15.199 1.00 94.12 71 GLU A N 1
ATOM 584 C CA . GLU A 1 71 ? 1.133 -8.204 -15.284 1.00 94.12 71 GLU A CA 1
ATOM 585 C C . GLU A 1 71 ? 2.007 -9.093 -16.185 1.00 94.12 71 GLU A C 1
ATOM 587 O O . GLU A 1 71 ? 2.381 -10.190 -15.785 1.00 94.12 71 GLU A O 1
ATOM 592 N N . ALA A 1 72 ? 2.474 -8.551 -17.317 1.00 95.25 72 ALA A N 1
ATOM 593 C CA . ALA A 1 72 ? 3.394 -9.239 -18.223 1.00 95.25 72 ALA A CA 1
ATOM 594 C C . ALA A 1 72 ? 4.711 -9.682 -17.554 1.00 95.25 72 ALA A C 1
ATOM 596 O O . ALA A 1 72 ? 5.2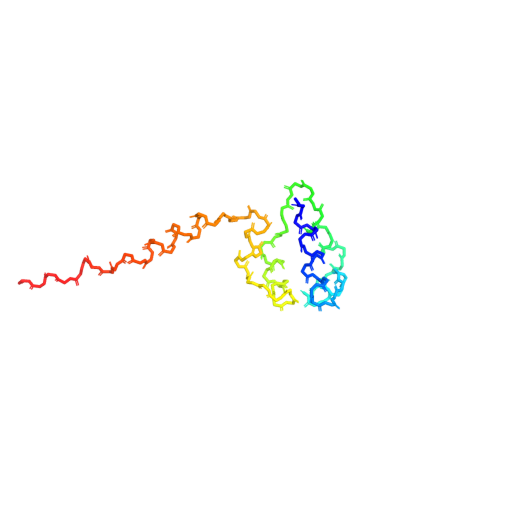26 -10.747 -17.884 1.00 95.25 72 ALA A O 1
ATOM 597 N N . ASP A 1 73 ? 5.238 -8.905 -16.598 1.00 93.50 73 ASP A N 1
ATOM 598 C CA . ASP A 1 73 ? 6.465 -9.268 -15.873 1.00 93.50 73 ASP A CA 1
ATOM 599 C C . ASP A 1 73 ? 6.215 -10.486 -14.959 1.00 93.50 73 ASP A C 1
ATOM 601 O O . ASP A 1 73 ? 7.079 -11.347 -14.779 1.00 93.50 73 ASP A O 1
ATOM 605 N N . VAL A 1 74 ? 5.009 -10.578 -14.386 1.00 94.19 74 VAL A N 1
ATOM 606 C CA . VAL A 1 74 ? 4.585 -11.710 -13.549 1.00 94.19 74 VAL A CA 1
ATOM 607 C C . VAL A 1 74 ? 4.346 -12.952 -14.407 1.00 94.19 74 VAL A C 1
ATOM 609 O O . VAL A 1 74 ? 4.793 -14.042 -14.038 1.00 94.19 74 VAL A O 1
ATOM 612 N N . ASP A 1 75 ? 3.695 -12.794 -15.558 1.00 93.81 75 ASP A N 1
ATOM 613 C CA . ASP A 1 75 ? 3.436 -13.880 -16.505 1.00 93.81 75 ASP A CA 1
ATOM 614 C C . ASP A 1 75 ? 4.735 -14.478 -17.055 1.00 93.81 75 ASP A C 1
ATOM 616 O O . ASP A 1 75 ? 4.898 -15.703 -17.067 1.00 93.81 75 ASP A O 1
ATOM 620 N N . GLU A 1 76 ? 5.692 -13.629 -17.443 1.00 93.69 76 GLU A N 1
ATOM 621 C CA . GLU A 1 76 ? 7.022 -14.051 -17.889 1.00 93.69 76 GLU A CA 1
ATOM 622 C C . GLU A 1 76 ? 7.734 -14.871 -16.802 1.00 93.69 76 GLU A C 1
ATOM 624 O O . GLU A 1 76 ? 8.248 -15.965 -17.066 1.00 93.69 76 GLU A O 1
ATOM 629 N N . TRP A 1 77 ? 7.708 -14.395 -15.552 1.00 91.12 77 TRP A N 1
ATOM 630 C CA . TRP A 1 77 ? 8.304 -15.106 -14.422 1.00 91.12 77 TRP A CA 1
ATOM 631 C C . TRP A 1 77 ? 7.642 -16.472 -14.170 1.00 91.12 77 TRP A C 1
ATOM 633 O O . TRP A 1 77 ? 8.336 -17.472 -13.951 1.00 91.12 77 TRP A O 1
ATOM 643 N N . LEU A 1 78 ? 6.309 -16.550 -14.239 1.00 92.06 78 LEU A N 1
ATOM 644 C CA . LEU A 1 78 ? 5.562 -17.803 -14.086 1.00 92.06 78 LEU A CA 1
ATOM 645 C C . LEU A 1 78 ? 5.858 -18.796 -15.219 1.00 92.06 78 LEU A C 1
ATOM 647 O O . LEU A 1 78 ? 6.045 -19.988 -14.950 1.00 92.06 78 LEU A O 1
ATOM 651 N N . ALA A 1 79 ? 5.943 -18.324 -16.465 1.00 91.50 79 ALA A N 1
ATOM 652 C CA . ALA A 1 79 ? 6.307 -19.141 -17.621 1.00 91.50 79 ALA A CA 1
ATOM 653 C C . ALA A 1 79 ? 7.731 -19.705 -17.485 1.00 91.50 79 ALA A C 1
ATOM 655 O O . ALA A 1 79 ? 7.961 -20.890 -17.740 1.00 91.50 79 ALA A O 1
ATOM 656 N N . GLY A 1 80 ? 8.672 -18.892 -16.991 1.00 88.75 80 GLY A N 1
ATOM 657 C CA . GLY A 1 80 ? 10.046 -19.307 -16.710 1.00 88.75 80 GLY A CA 1
ATOM 658 C C . GLY A 1 80 ? 10.148 -20.428 -15.673 1.00 88.75 80 GLY A C 1
ATOM 659 O O . GLY A 1 80 ? 10.960 -21.336 -15.849 1.00 88.75 80 GLY A O 1
ATOM 660 N N . ARG A 1 81 ? 9.296 -20.414 -14.637 1.00 81.38 81 ARG A N 1
ATOM 661 C CA . ARG A 1 81 ? 9.232 -21.474 -13.608 1.00 81.38 81 ARG A CA 1
ATOM 662 C C . ARG A 1 81 ? 8.525 -22.747 -14.065 1.00 81.38 81 ARG A C 1
ATOM 664 O O . ARG A 1 81 ? 8.709 -23.784 -13.437 1.00 81.38 81 ARG A O 1
ATOM 671 N N . ARG A 1 82 ? 7.709 -22.675 -15.120 1.00 68.81 82 ARG A N 1
ATOM 672 C CA . ARG A 1 82 ? 6.993 -23.831 -15.679 1.00 68.81 82 ARG A CA 1
ATOM 673 C C . ARG A 1 82 ? 7.844 -24.635 -16.670 1.00 68.81 82 ARG A C 1
ATOM 675 O O . ARG A 1 82 ? 7.417 -25.712 -17.072 1.00 68.81 82 ARG A O 1
ATOM 682 N N . ARG A 1 83 ? 9.047 -24.166 -17.036 1.00 61.47 83 ARG A N 1
ATOM 683 C CA . ARG A 1 83 ? 10.032 -25.024 -17.711 1.00 61.47 83 ARG A CA 1
ATOM 684 C C . ARG A 1 83 ? 10.469 -26.108 -16.723 1.00 61.47 83 ARG A C 1
ATOM 686 O O . ARG A 1 83 ? 11.035 -25.758 -15.685 1.00 61.47 83 ARG A O 1
ATOM 693 N N . PRO A 1 84 ? 10.177 -27.390 -16.988 1.00 57.06 84 PRO A N 1
ATOM 694 C CA . PRO A 1 84 ? 10.564 -28.441 -16.071 1.00 57.06 84 PRO A CA 1
ATOM 695 C C . PRO A 1 84 ? 12.096 -28.515 -16.022 1.00 57.06 84 PRO A C 1
ATOM 697 O O . PRO A 1 84 ? 12.785 -28.154 -16.979 1.00 57.06 84 PRO A O 1
ATOM 700 N N . ALA A 1 85 ? 12.623 -28.937 -14.874 1.00 58.06 85 ALA A N 1
ATOM 701 C CA . ALA A 1 85 ? 14.045 -29.136 -14.612 1.00 58.06 85 ALA A CA 1
ATOM 702 C C . ALA A 1 85 ? 14.613 -30.337 -15.403 1.00 58.06 85 ALA A C 1
ATOM 704 O O . ALA A 1 85 ? 15.280 -31.205 -14.847 1.00 58.06 85 ALA A O 1
ATOM 705 N N . GLU A 1 86 ? 14.330 -30.420 -16.702 1.00 57.12 86 GLU A N 1
ATOM 706 C CA . GLU A 1 86 ? 14.722 -31.530 -17.568 1.00 57.12 86 GLU A CA 1
ATOM 707 C C . GLU A 1 86 ? 16.007 -31.183 -18.308 1.00 57.12 86 GLU A C 1
ATOM 709 O O . GLU A 1 86 ? 16.021 -30.828 -19.481 1.00 57.12 86 GLU A O 1
ATOM 714 N N . ALA A 1 87 ? 17.110 -31.256 -17.570 1.00 58.22 87 ALA A N 1
ATOM 715 C CA . ALA A 1 87 ? 18.458 -31.342 -18.127 1.00 58.22 87 ALA A CA 1
ATOM 716 C C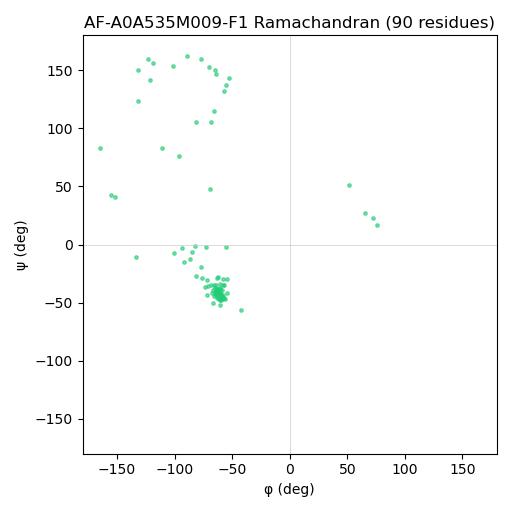 . ALA A 1 87 ? 19.388 -32.093 -17.158 1.00 58.22 87 ALA A C 1
ATOM 718 O O . ALA A 1 87 ? 20.517 -31.678 -16.913 1.00 58.22 87 ALA A O 1
ATOM 719 N N . GLY A 1 88 ? 18.891 -33.168 -16.538 1.00 56.25 88 GLY A N 1
ATOM 720 C CA . GLY A 1 88 ? 19.612 -33.843 -15.462 1.00 56.25 88 GLY A CA 1
ATOM 721 C C . GLY A 1 88 ? 19.247 -35.307 -15.258 1.00 56.25 88 GLY A C 1
ATOM 722 O O . GLY A 1 88 ? 19.092 -35.718 -14.118 1.00 56.25 88 GLY A O 1
ATOM 723 N N . SER A 1 89 ? 19.094 -36.097 -16.323 1.00 57.03 89 SER A N 1
ATOM 724 C CA . SER A 1 89 ? 19.329 -37.546 -16.240 1.00 57.03 89 SER A CA 1
ATOM 725 C C . SER A 1 89 ? 19.464 -38.155 -17.635 1.00 57.03 89 SER A C 1
ATOM 727 O O . SER A 1 89 ? 18.517 -38.680 -18.209 1.00 57.03 89 SER A O 1
ATOM 729 N N . SER A 1 90 ? 20.665 -38.070 -18.199 1.00 52.16 90 SER A N 1
ATOM 730 C CA . SER A 1 90 ? 21.142 -39.075 -19.145 1.00 52.16 90 SER A CA 1
ATOM 731 C C . SER A 1 90 ? 22.269 -39.831 -18.446 1.00 52.16 90 SER A C 1
ATOM 733 O O . SER A 1 90 ? 23.438 -39.471 -18.573 1.00 52.16 90 SER A O 1
ATOM 735 N N . ALA A 1 91 ? 21.902 -40.818 -17.629 1.00 48.50 91 ALA A N 1
ATOM 736 C CA . ALA A 1 91 ? 22.821 -41.877 -17.240 1.00 48.50 91 ALA A CA 1
ATOM 737 C C . ALA A 1 91 ? 22.829 -42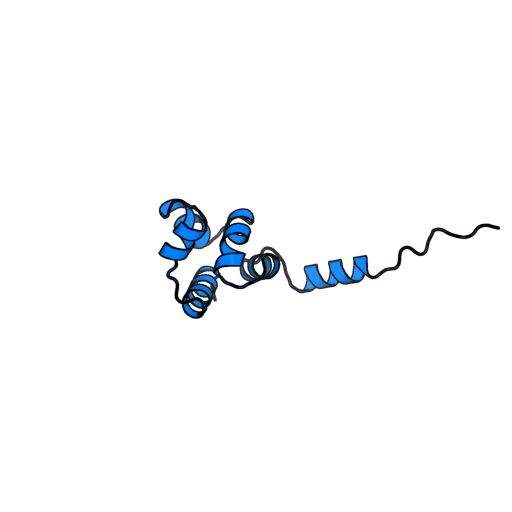.897 -18.385 1.00 48.50 91 ALA A C 1
ATOM 739 O O . ALA A 1 91 ? 21.837 -43.596 -18.600 1.00 48.50 91 ALA A O 1
ATOM 740 N N . GLY A 1 92 ? 23.912 -42.883 -19.160 1.00 52.47 92 GLY A N 1
ATOM 741 C CA . GLY A 1 92 ? 24.331 -43.978 -20.031 1.00 52.47 92 GLY A CA 1
ATOM 742 C C . GLY A 1 92 ? 25.508 -44.697 -19.398 1.00 52.47 92 GLY A C 1
ATOM 743 O O . GLY A 1 92 ? 26.243 -44.027 -18.634 1.00 52.47 92 GLY A O 1
#

Sequence (92 aa):
MDFRDYLKERCRERGISLHRLALLCDLNQIYFYQAINKNKENPPPWVLRRAAPHLGVGYVELLIAAGYLREADVDEWLAGRRRPAEAGSSAG

Foldseek 3Di:
DALLVVLQVLCVVLVHHLQRLCVQLVHDPVLSCCQRPPPVHHRDLSSLVSSQVSSVHDSVVSCCSSPVDPPVNVVVVVVVVPPPPPPPDPDD

Secondary 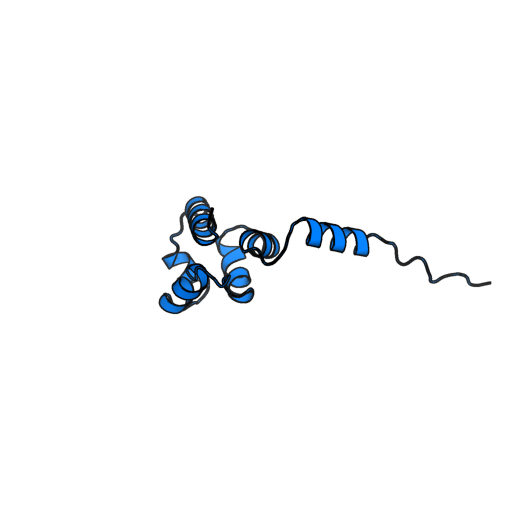structure (DSSP, 8-state):
--HHHHHHHHHHHTT--HHHHHHHTT--HHHHHHHHH-TTSPPPHHHHHHHHHHHTS-HHHHHHHTTS--HHHHHHHHHHHTS---SS----

Nearest PDB structures (foldseek):
  3b7h-assembly1_A-2  TM=8.084E-01  e=1.464E-02  Lactiplantibacillus plantarum WCFS1
  7t5u-assembly1_A  TM=7.781E-01  e=1.385E-02  Escherichia coli
  3qq6-assembly1_A  TM=7.960E-01  e=4.634E-02  Bacillus subtilis
  3zkc-assembly1_B  TM=7.787E-01  e=5.772E-02  Bacillus subtilis subsp. subtilis str. 168
  1b0n-assembly1_A  TM=6.593E-01  e=3.334E-02  Bacillus subtilis

Mean predicted aligned error: 6.79 Å